Protein AF-A0A820LE24-F1 (afdb_monomer_lite)

Structure (mmCIF, N/CA/C/O backbone):
data_AF-A0A820LE24-F1
#
_entry.id   AF-A0A820LE24-F1
#
loop_
_atom_site.group_PDB
_atom_site.id
_atom_site.type_symbol
_atom_site.label_atom_id
_atom_site.label_alt_id
_atom_site.label_comp_id
_atom_site.label_asym_id
_atom_site.label_entity_id
_atom_site.label_seq_id
_atom_site.pdbx_PDB_ins_code
_atom_site.Cartn_x
_atom_site.Cartn_y
_atom_site.Cartn_z
_atom_site.occupancy
_atom_site.B_iso_or_equiv
_atom_site.auth_seq_id
_atom_site.auth_comp_id
_atom_site.auth_asym_id
_atom_site.auth_atom_id
_atom_site.pdbx_PDB_model_num
ATOM 1 N N . THR A 1 1 ? 9.029 15.676 -10.467 1.00 64.62 1 THR A N 1
ATOM 2 C CA . THR A 1 1 ? 7.647 15.300 -10.847 1.00 64.62 1 THR A CA 1
ATOM 3 C C . THR A 1 1 ? 7.214 13.978 -10.235 1.00 64.62 1 THR A C 1
ATOM 5 O O . THR A 1 1 ? 6.214 13.989 -9.538 1.00 64.62 1 THR A O 1
ATOM 8 N N . LEU A 1 2 ? 7.978 12.881 -10.378 1.00 78.38 2 LEU A N 1
ATOM 9 C CA . LEU A 1 2 ? 7.659 11.580 -9.754 1.00 78.38 2 LEU A CA 1
ATOM 10 C C . LEU A 1 2 ? 7.458 11.672 -8.231 1.00 78.38 2 LEU A C 1
ATOM 12 O O . LEU A 1 2 ? 6.391 11.332 -7.741 1.00 78.38 2 LEU A O 1
ATOM 16 N N . ALA A 1 3 ? 8.428 12.245 -7.507 1.00 81.75 3 ALA A N 1
ATOM 17 C CA . ALA A 1 3 ? 8.312 12.447 -6.061 1.00 81.75 3 ALA A CA 1
ATOM 18 C C . ALA A 1 3 ? 7.093 13.306 -5.673 1.00 81.75 3 ALA A C 1
ATOM 20 O O . ALA A 1 3 ? 6.472 13.055 -4.650 1.00 81.75 3 ALA A O 1
ATOM 21 N N . GLY A 1 4 ? 6.711 14.282 -6.505 1.00 81.56 4 GLY A N 1
ATOM 22 C CA . GLY A 1 4 ? 5.514 15.098 -6.276 1.00 81.56 4 GLY A CA 1
ATOM 23 C C . GLY A 1 4 ? 4.223 14.287 -6.402 1.00 81.56 4 GLY A C 1
ATOM 24 O O . GLY A 1 4 ? 3.366 14.373 -5.534 1.00 81.56 4 GLY A O 1
ATOM 25 N N . ILE A 1 5 ? 4.120 13.438 -7.431 1.00 84.94 5 ILE A N 1
ATOM 26 C CA . ILE A 1 5 ? 2.964 12.550 -7.637 1.00 84.94 5 ILE A CA 1
ATOM 27 C C . ILE A 1 5 ? 2.857 11.530 -6.498 1.00 84.94 5 ILE A C 1
ATOM 29 O O . ILE A 1 5 ? 1.770 11.328 -5.965 1.00 84.94 5 ILE A O 1
ATOM 33 N N . THR A 1 6 ? 3.974 10.932 -6.075 1.00 87.31 6 THR A N 1
ATOM 34 C CA . THR A 1 6 ? 3.987 9.991 -4.945 1.00 87.31 6 THR A CA 1
ATOM 35 C C . THR A 1 6 ? 3.554 10.664 -3.642 1.00 87.31 6 THR A C 1
ATOM 37 O O . THR A 1 6 ? 2.765 10.085 -2.905 1.00 87.31 6 THR A O 1
ATOM 40 N N . ASN A 1 7 ? 3.995 11.899 -3.379 1.00 86.06 7 ASN A N 1
ATOM 41 C CA . ASN A 1 7 ? 3.555 12.649 -2.198 1.00 86.06 7 ASN A CA 1
ATOM 42 C C . ASN A 1 7 ? 2.053 12.979 -2.248 1.00 86.06 7 ASN A C 1
ATOM 44 O O . ASN A 1 7 ? 1.377 12.845 -1.235 1.00 86.06 7 ASN A O 1
ATOM 48 N N . CYS A 1 8 ? 1.502 13.337 -3.413 1.00 85.81 8 CYS A N 1
ATOM 49 C CA . CYS A 1 8 ? 0.059 13.565 -3.557 1.00 85.81 8 CYS A CA 1
ATOM 50 C C . CYS A 1 8 ? -0.776 12.287 -3.394 1.00 85.81 8 CYS A C 1
ATOM 52 O O . CYS A 1 8 ? -1.884 12.343 -2.872 1.00 85.81 8 CYS A O 1
ATOM 54 N N . LEU A 1 9 ? -0.278 11.138 -3.854 1.00 85.00 9 LEU A N 1
ATOM 55 C CA . LEU A 1 9 ? -0.964 9.863 -3.643 1.00 85.00 9 LEU A CA 1
ATOM 56 C C . LEU A 1 9 ? -0.853 9.391 -2.191 1.00 85.00 9 LEU A C 1
ATOM 58 O O . LEU A 1 9 ? -1.781 8.752 -1.711 1.00 85.00 9 LEU A O 1
ATOM 62 N N . GLY A 1 10 ? 0.235 9.730 -1.494 1.00 82.94 10 GLY A N 1
ATOM 63 C CA . GLY A 1 10 ? 0.422 9.432 -0.072 1.00 82.94 10 GLY A CA 1
ATOM 64 C C . GLY A 1 10 ? -0.522 10.218 0.840 1.00 82.94 10 GLY A C 1
ATOM 65 O O . GLY A 1 10 ? -1.036 9.668 1.806 1.00 82.94 10 GLY A O 1
ATOM 66 N N . THR A 1 11 ? -0.851 11.466 0.494 1.00 87.31 11 THR A N 1
ATOM 67 C CA . THR A 1 11 ? -1.727 12.294 1.339 1.00 87.31 11 THR A CA 1
ATOM 68 C C . THR A 1 11 ? -3.195 11.854 1.347 1.00 87.31 11 THR A C 1
ATOM 70 O O . THR A 1 11 ? -3.924 12.183 2.281 1.00 87.31 11 THR A O 1
ATOM 73 N N . ILE A 1 12 ? -3.656 11.104 0.341 1.00 84.94 12 ILE A N 1
ATOM 74 C CA . ILE A 1 12 ? -5.039 10.600 0.266 1.00 84.94 12 ILE A CA 1
ATOM 75 C C . ILE A 1 12 ? -5.340 9.594 1.395 1.00 84.94 12 ILE A C 1
ATOM 77 O O . ILE A 1 12 ? -6.265 9.844 2.169 1.00 84.94 12 ILE A O 1
ATOM 81 N N . PRO A 1 13 ? -4.603 8.476 1.539 1.00 82.75 13 PRO A N 1
ATOM 82 C CA . PRO A 1 13 ? -4.808 7.550 2.647 1.00 82.75 13 PRO A CA 1
ATOM 83 C C . PRO A 1 13 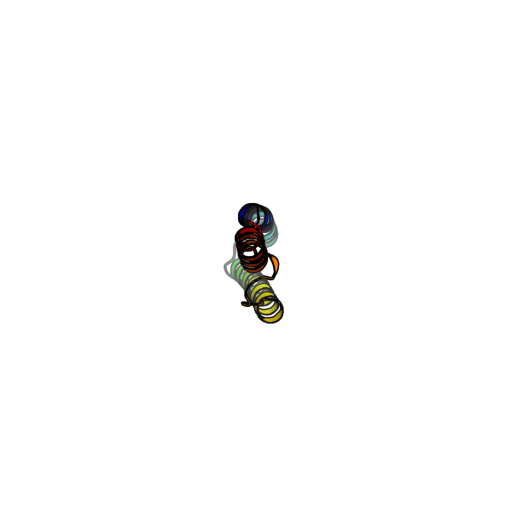? -4.516 8.194 4.006 1.00 82.75 13 PRO A C 1
ATOM 85 O O . PRO A 1 13 ? -5.231 7.885 4.957 1.00 82.75 13 PRO A O 1
ATOM 88 N N . ASP A 1 14 ? -3.576 9.143 4.096 1.00 83.00 14 ASP A N 1
ATOM 89 C CA . ASP A 1 14 ? -3.340 9.908 5.333 1.00 83.00 14 ASP A CA 1
ATOM 90 C C . ASP A 1 14 ? -4.570 10.717 5.768 1.00 83.00 14 ASP A C 1
ATOM 92 O O . ASP A 1 14 ? -4.867 10.819 6.957 1.00 83.00 14 ASP A O 1
ATOM 96 N N . PHE A 1 15 ? -5.336 11.259 4.819 1.00 88.00 15 PHE A N 1
ATOM 97 C CA . PHE A 1 15 ? -6.590 11.947 5.124 1.00 88.00 15 PHE A CA 1
ATOM 98 C C . PHE A 1 15 ? -7.733 10.975 5.459 1.00 88.00 15 PHE A C 1
ATOM 100 O O . PHE A 1 15 ? -8.569 11.253 6.321 1.00 88.00 15 PHE A O 1
ATOM 107 N N . VAL A 1 16 ? -7.779 9.822 4.787 1.00 87.25 16 VAL A N 1
ATOM 108 C CA . VAL A 1 16 ? -8.836 8.813 4.966 1.00 87.25 16 VAL A CA 1
ATOM 109 C C . VAL A 1 16 ? -8.648 8.007 6.259 1.00 87.25 16 VAL A C 1
ATOM 111 O O . VAL A 1 16 ? -9.636 7.593 6.868 1.00 87.25 16 VAL A O 1
ATOM 114 N N . GLY A 1 17 ? -7.413 7.826 6.729 1.00 85.38 17 GLY A N 1
ATOM 115 C CA . GLY A 1 17 ? -7.087 7.063 7.938 1.00 85.38 17 GLY A CA 1
ATOM 116 C C . GLY A 1 17 ? -7.863 7.520 9.182 1.00 85.38 17 GLY A C 1
ATOM 117 O O . GLY A 1 17 ? -8.597 6.713 9.758 1.00 85.38 17 GLY A O 1
ATOM 118 N N . PRO A 1 18 ? -7.799 8.807 9.575 1.00 86.00 18 PRO A N 1
ATOM 119 C CA . PRO A 1 18 ? -8.557 9.337 10.709 1.00 86.00 18 PRO A CA 1
ATOM 120 C C . PRO A 1 18 ? -10.075 9.174 10.565 1.00 86.00 18 PRO A C 1
ATOM 122 O O . PRO A 1 18 ? -10.761 8.944 11.559 1.00 86.00 18 PRO A O 1
ATOM 125 N N . TYR A 1 19 ? -10.605 9.248 9.339 1.00 86.75 19 TYR A N 1
ATOM 126 C CA . TYR A 1 19 ? -12.030 9.035 9.078 1.00 86.75 19 TYR A CA 1
ATOM 127 C C . TYR A 1 19 ? -12.447 7.583 9.348 1.00 86.75 19 TYR A C 1
ATOM 129 O O . TYR A 1 19 ? -13.442 7.342 10.033 1.00 86.75 19 TYR A O 1
ATOM 137 N N . VAL A 1 20 ? -11.662 6.613 8.873 1.00 83.81 20 VAL A N 1
ATOM 138 C CA . VAL A 1 20 ? -11.914 5.180 9.103 1.00 83.81 20 VAL A CA 1
ATOM 139 C C . VAL A 1 20 ? -11.765 4.823 10.585 1.00 83.81 20 VAL A C 1
ATOM 141 O O . VAL A 1 20 ? -12.629 4.149 11.146 1.00 83.81 20 VAL A O 1
ATOM 144 N N . VAL A 1 21 ? -10.721 5.326 11.250 1.00 85.94 21 VAL A N 1
ATOM 145 C CA . VAL A 1 21 ? -10.518 5.143 12.699 1.00 85.94 21 VAL A CA 1
ATOM 146 C C . VAL A 1 21 ? -11.680 5.744 13.491 1.00 85.94 21 VAL A C 1
ATOM 148 O O . VAL A 1 21 ? -12.201 5.106 14.408 1.00 85.94 21 VAL A O 1
ATOM 151 N N . GLY A 1 22 ? -12.122 6.946 13.117 1.00 83.75 22 GLY A N 1
ATOM 152 C CA . GLY A 1 22 ? -13.276 7.608 13.716 1.00 83.75 22 GLY A CA 1
ATOM 153 C C . GLY A 1 22 ? -14.554 6.791 13.555 1.00 83.75 22 GLY A C 1
ATOM 154 O O . GLY A 1 22 ? -15.261 6.584 14.534 1.00 83.75 22 GLY A O 1
ATOM 155 N N . ALA A 1 23 ? -14.818 6.253 12.363 1.00 82.31 23 ALA A N 1
ATOM 156 C CA . ALA A 1 23 ? -15.989 5.416 12.106 1.00 82.31 23 ALA A CA 1
ATOM 157 C C . ALA A 1 23 ? -16.001 4.119 12.937 1.00 82.31 23 ALA A C 1
ATOM 159 O O . ALA A 1 23 ? -17.059 3.716 13.415 1.00 82.31 23 ALA A O 1
ATOM 160 N N . ILE A 1 24 ? -14.841 3.483 13.135 1.00 78.75 24 ILE A N 1
ATOM 161 C CA . ILE A 1 24 ? -14.730 2.207 13.864 1.00 78.75 24 ILE A CA 1
ATOM 162 C C . ILE A 1 24 ? -14.762 2.414 15.384 1.00 78.75 24 ILE A C 1
ATOM 164 O O . ILE A 1 24 ? -15.320 1.592 16.109 1.00 78.75 24 ILE A O 1
ATOM 168 N N . THR A 1 25 ? -14.188 3.512 15.882 1.00 78.38 25 THR A N 1
ATOM 169 C CA . THR A 1 25 ? -14.094 3.777 17.328 1.00 78.38 25 THR A CA 1
ATOM 170 C C . THR A 1 25 ? -15.245 4.615 17.886 1.00 78.38 25 THR A C 1
ATOM 172 O O . THR A 1 25 ? -15.332 4.774 19.107 1.00 78.38 25 THR A O 1
ATOM 175 N N . ASN A 1 26 ? -16.147 5.140 17.046 1.00 70.56 26 ASN A N 1
ATOM 176 C CA . ASN A 1 26 ? -17.262 5.969 17.506 1.00 70.56 26 ASN A CA 1
ATOM 177 C C . ASN A 1 26 ? -18.153 5.174 18.481 1.00 70.56 26 ASN A C 1
ATOM 179 O O . ASN A 1 26 ? -18.770 4.186 18.096 1.00 70.56 26 ASN A O 1
ATOM 183 N N . ASN A 1 27 ? -18.225 5.612 19.743 1.00 66.19 27 ASN A N 1
ATOM 184 C CA . ASN A 1 27 ? -18.891 4.935 20.873 1.00 66.19 27 ASN A CA 1
ATOM 185 C C . ASN A 1 27 ? -18.289 3.592 21.356 1.00 66.19 27 ASN A C 1
ATOM 187 O O . ASN A 1 27 ? -18.828 3.016 22.299 1.00 66.19 27 ASN A O 1
ATOM 191 N N . ASN A 1 28 ? -17.174 3.103 20.798 1.00 67.06 28 ASN A N 1
ATOM 192 C CA . ASN A 1 28 ? -16.553 1.837 21.222 1.0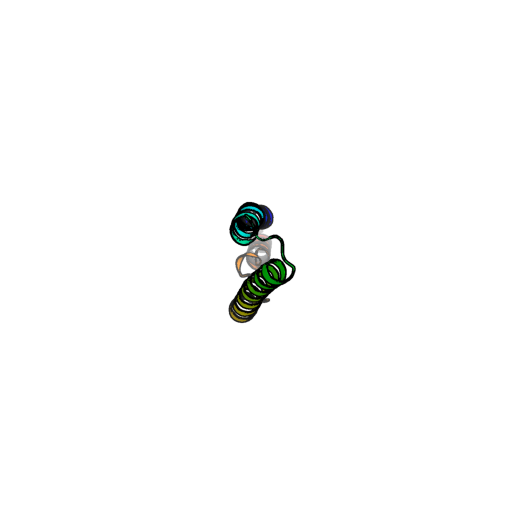0 67.06 28 ASN A CA 1
ATOM 193 C C . ASN A 1 28 ? -15.015 1.895 21.166 1.00 67.06 28 ASN A C 1
ATOM 195 O O . ASN A 1 28 ? -14.376 1.296 20.304 1.00 67.06 28 ASN A O 1
ATOM 199 N N . GLN A 1 29 ? -14.399 2.619 22.105 1.00 73.25 29 GLN A N 1
ATOM 200 C CA . GLN A 1 29 ? -12.936 2.741 22.224 1.00 73.25 29 GLN A CA 1
ATOM 201 C C . GLN A 1 29 ? -12.315 1.564 22.993 1.00 73.25 29 GLN A C 1
ATOM 203 O O . GLN A 1 29 ? -11.575 1.743 23.959 1.00 73.25 29 GLN A O 1
ATOM 208 N N . THR A 1 30 ? -12.656 0.342 22.599 1.00 82.94 30 THR A N 1
ATOM 209 C CA . THR A 1 30 ? -12.155 -0.888 23.224 1.00 82.94 30 THR A CA 1
ATOM 210 C C . THR A 1 30 ? -10.905 -1.405 22.513 1.00 82.94 30 THR A C 1
ATOM 212 O O . THR A 1 30 ? -10.671 -1.115 21.340 1.00 82.94 30 THR A O 1
ATOM 215 N N . ILE A 1 31 ? -10.089 -2.202 23.215 1.00 81.19 31 ILE A N 1
ATOM 216 C CA . ILE A 1 31 ? -8.891 -2.851 22.643 1.00 81.19 31 ILE A CA 1
ATOM 217 C C . ILE A 1 31 ? -9.252 -3.702 21.413 1.00 81.19 31 ILE A C 1
ATOM 219 O O . ILE A 1 31 ? -8.484 -3.765 20.457 1.00 81.19 31 ILE A O 1
ATOM 223 N N . GLU A 1 32 ? -10.441 -4.306 21.406 1.00 81.75 32 GLU A N 1
ATOM 224 C CA . GLU A 1 32 ? -10.939 -5.117 20.292 1.00 81.75 32 GLU A CA 1
ATOM 225 C C . GLU A 1 32 ? -11.178 -4.284 19.018 1.00 81.75 32 GLU A C 1
ATOM 227 O O . GLU A 1 32 ? -10.766 -4.692 17.931 1.00 81.75 32 GLU A O 1
ATOM 232 N N . ALA A 1 33 ? -11.737 -3.073 19.143 1.00 81.69 33 ALA A N 1
ATOM 233 C CA . ALA A 1 33 ? -11.923 -2.154 18.016 1.00 81.69 33 ALA A CA 1
ATOM 234 C C . ALA A 1 33 ? -10.583 -1.701 17.406 1.00 81.69 33 ALA A C 1
ATOM 236 O O . ALA A 1 33 ? -10.444 -1.622 16.185 1.00 81.69 33 ALA A O 1
ATOM 237 N N . TRP A 1 34 ? -9.565 -1.469 18.240 1.00 85.81 34 TRP A N 1
ATOM 238 C CA . TRP A 1 34 ? -8.208 -1.169 17.771 1.00 85.81 34 TRP A CA 1
ATOM 239 C C . TRP A 1 34 ? -7.549 -2.363 17.076 1.00 85.81 34 TRP A C 1
ATOM 241 O O . TRP A 1 34 ? -6.883 -2.181 16.057 1.00 85.81 34 TRP A O 1
ATOM 251 N N . GLY A 1 35 ? -7.778 -3.585 17.565 1.00 87.00 35 GLY A N 1
ATOM 252 C CA . GLY A 1 35 ? -7.324 -4.809 16.902 1.00 87.00 35 GLY A CA 1
ATOM 253 C C . GLY A 1 35 ? -7.880 -4.950 15.482 1.00 87.00 35 GLY A C 1
ATOM 254 O O . GLY A 1 35 ? -7.137 -5.294 14.562 1.00 87.00 35 GLY A O 1
ATOM 255 N N . LEU A 1 36 ? -9.154 -4.600 15.278 1.00 85.69 36 LEU A N 1
ATOM 256 C CA . LEU A 1 36 ? -9.771 -4.581 13.949 1.00 85.69 36 LEU A CA 1
ATOM 257 C C . LEU A 1 36 ? -9.097 -3.561 13.017 1.00 85.69 36 LEU A C 1
ATOM 259 O O . LEU A 1 36 ? -8.817 -3.888 11.865 1.00 85.69 36 LEU A O 1
ATOM 263 N N . ILE A 1 37 ? -8.794 -2.356 13.512 1.00 88.06 37 ILE A N 1
ATOM 264 C CA . ILE A 1 37 ? -8.098 -1.311 12.741 1.00 88.06 37 ILE A CA 1
ATOM 265 C C . ILE A 1 37 ? -6.722 -1.804 12.295 1.00 88.06 37 ILE A C 1
ATOM 267 O O . ILE A 1 37 ? -6.405 -1.737 11.109 1.00 88.06 37 ILE A O 1
ATOM 271 N N . PHE A 1 38 ? -5.922 -2.345 13.217 1.00 87.62 38 PHE A N 1
ATOM 272 C CA . PHE A 1 38 ? -4.596 -2.868 12.880 1.00 87.62 38 PHE A CA 1
ATOM 273 C C . PHE A 1 38 ? -4.663 -4.031 11.894 1.00 87.62 38 PHE A C 1
ATOM 275 O O . PHE A 1 38 ? -3.834 -4.107 10.989 1.00 87.62 38 PHE A O 1
ATOM 282 N N . ASN A 1 39 ? -5.664 -4.905 12.022 1.00 89.81 39 ASN A N 1
ATOM 283 C CA . ASN A 1 39 ? -5.866 -5.995 11.078 1.00 89.81 39 ASN A CA 1
ATOM 284 C C . ASN A 1 39 ? -6.205 -5.475 9.668 1.00 89.81 39 ASN A C 1
ATOM 286 O O . ASN A 1 39 ? -5.653 -5.968 8.688 1.00 89.81 39 ASN A O 1
ATOM 290 N N . ILE A 1 40 ? -7.055 -4.447 9.554 1.00 89.88 40 ILE A N 1
ATOM 291 C CA . ILE A 1 40 ? -7.373 -3.808 8.266 1.00 89.88 40 ILE A CA 1
ATOM 292 C C . ILE A 1 40 ? -6.124 -3.155 7.660 1.00 89.88 40 ILE A C 1
ATOM 294 O O . ILE A 1 40 ? -5.840 -3.383 6.483 1.00 89.88 40 ILE A O 1
ATOM 298 N N . SER A 1 41 ? -5.354 -2.396 8.447 1.00 90.44 41 SER A N 1
ATOM 299 C CA . SER A 1 41 ? -4.103 -1.784 7.978 1.00 90.44 41 SER A CA 1
ATOM 300 C C . SER A 1 41 ? -3.109 -2.838 7.485 1.00 90.44 41 SER A C 1
ATOM 302 O O . SER A 1 41 ? -2.580 -2.708 6.385 1.00 90.44 41 SER A O 1
ATOM 304 N N . ALA A 1 42 ? -2.937 -3.934 8.233 1.00 92.44 42 ALA A N 1
ATOM 305 C CA . ALA A 1 42 ? -2.067 -5.038 7.836 1.00 92.44 42 ALA A CA 1
ATOM 306 C C . ALA A 1 42 ? -2.508 -5.688 6.513 1.00 92.44 42 ALA A C 1
ATOM 308 O O . ALA A 1 42 ? -1.664 -6.020 5.681 1.00 92.44 42 ALA A O 1
ATOM 309 N N . CYS A 1 43 ? -3.817 -5.844 6.278 1.00 93.06 43 CYS A N 1
ATOM 310 C CA . CYS A 1 43 ? -4.331 -6.343 5.001 1.00 93.06 43 CYS A CA 1
ATOM 311 C C . CYS A 1 43 ? -4.031 -5.389 3.833 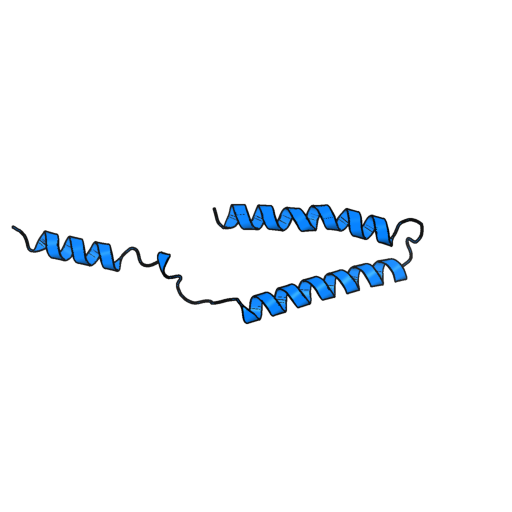1.00 93.06 43 CYS A C 1
ATOM 313 O O . CYS A 1 43 ? -3.669 -5.854 2.750 1.00 93.06 43 CYS A O 1
ATOM 315 N N . ILE A 1 44 ? -4.172 -4.075 4.039 1.00 90.94 44 ILE A N 1
ATOM 316 C CA . ILE A 1 44 ? -3.886 -3.057 3.016 1.00 90.94 44 ILE A CA 1
ATOM 317 C C . ILE A 1 44 ? -2.392 -3.048 2.674 1.00 90.94 44 ILE A C 1
ATOM 319 O O . ILE A 1 44 ? -2.037 -3.102 1.494 1.00 90.94 44 ILE A O 1
ATOM 323 N N . ASP A 1 45 ? -1.524 -3.055 3.687 1.00 91.19 45 ASP A N 1
ATOM 324 C CA . ASP A 1 45 ? -0.071 -3.091 3.500 1.00 91.19 45 ASP A CA 1
ATOM 325 C C . ASP A 1 45 ? 0.378 -4.382 2.808 1.00 91.19 45 ASP A C 1
ATOM 327 O O . ASP A 1 45 ? 1.180 -4.344 1.873 1.00 91.19 45 ASP A O 1
ATOM 331 N N . ALA A 1 46 ? -0.179 -5.531 3.202 1.00 94.88 46 ALA A N 1
ATOM 332 C CA . ALA A 1 46 ? 0.113 -6.808 2.558 1.00 94.88 46 ALA A CA 1
ATOM 333 C C . ALA A 1 46 ? -0.316 -6.811 1.082 1.00 94.88 46 ALA A C 1
ATOM 335 O O . ALA A 1 46 ? 0.445 -7.257 0.222 1.00 94.88 46 ALA A O 1
ATOM 336 N N . PHE A 1 47 ? -1.500 -6.277 0.764 1.00 95.06 47 PHE A N 1
ATOM 337 C CA . PHE A 1 47 ? -1.959 -6.151 -0.619 1.00 95.06 47 PHE A CA 1
ATOM 338 C C . PHE A 1 47 ? -1.046 -5.231 -1.440 1.00 95.06 47 PHE A C 1
ATOM 340 O O . PHE A 1 47 ? -0.643 -5.596 -2.547 1.00 95.06 47 PHE A O 1
ATOM 347 N N . GLY A 1 48 ? -0.671 -4.074 -0.888 1.00 92.25 48 GLY A N 1
ATOM 348 C CA . GLY A 1 48 ? 0.268 -3.149 -1.523 1.00 92.25 48 GLY A CA 1
ATOM 349 C C . GLY A 1 48 ? 1.636 -3.788 -1.766 1.00 92.25 48 GLY A C 1
ATOM 350 O O . GLY A 1 48 ? 2.195 -3.650 -2.854 1.00 92.25 48 GLY A O 1
ATOM 351 N N . CYS A 1 49 ? 2.137 -4.554 -0.795 1.00 93.56 49 CYS A N 1
ATOM 352 C CA . CYS A 1 49 ? 3.384 -5.303 -0.909 1.00 93.56 49 CYS A CA 1
ATOM 353 C C . CYS A 1 49 ? 3.316 -6.345 -2.033 1.00 93.56 49 CYS A C 1
ATOM 355 O O . CYS A 1 49 ? 4.192 -6.370 -2.894 1.00 93.56 49 CYS A O 1
ATOM 357 N N . VAL A 1 50 ? 2.252 -7.150 -2.091 1.00 96.00 50 VAL A N 1
ATOM 358 C CA . VAL A 1 50 ? 2.067 -8.158 -3.148 1.00 96.00 50 VAL A CA 1
ATOM 359 C C . VAL A 1 50 ? 1.961 -7.502 -4.524 1.00 96.00 50 VAL A C 1
ATOM 361 O O . VAL A 1 50 ? 2.635 -7.930 -5.462 1.00 96.00 50 VAL A O 1
ATOM 364 N N . ALA A 1 51 ? 1.162 -6.441 -4.650 1.00 93.94 51 ALA A N 1
ATOM 365 C CA . ALA A 1 51 ? 1.034 -5.694 -5.897 1.00 93.94 51 ALA A CA 1
ATOM 366 C C . ALA A 1 51 ? 2.384 -5.112 -6.340 1.00 93.94 51 ALA A C 1
ATOM 368 O O . ALA A 1 51 ? 2.751 -5.232 -7.509 1.00 93.94 51 ALA A O 1
ATOM 369 N N . TYR A 1 52 ? 3.153 -4.546 -5.407 1.00 91.00 52 TYR A N 1
ATOM 370 C CA . TYR A 1 52 ? 4.503 -4.062 -5.674 1.00 91.00 52 TYR A CA 1
ATOM 371 C C . TYR A 1 52 ? 5.424 -5.197 -6.126 1.00 91.00 52 TYR A C 1
ATOM 373 O O . TYR A 1 52 ? 6.068 -5.066 -7.158 1.00 91.00 52 TYR A O 1
ATOM 381 N N . CYS A 1 53 ? 5.448 -6.338 -5.437 1.00 93.19 53 CYS A N 1
ATOM 382 C CA . CYS A 1 53 ? 6.289 -7.474 -5.817 1.00 93.19 53 CYS A CA 1
ATOM 383 C C . CYS A 1 53 ? 5.984 -8.011 -7.224 1.00 93.19 53 CYS A C 1
ATOM 385 O O . CYS A 1 53 ? 6.905 -8.442 -7.912 1.00 93.19 53 CYS A O 1
ATOM 387 N N . ILE A 1 54 ? 4.718 -7.989 -7.654 1.00 93.50 54 ILE A N 1
ATOM 388 C CA . ILE A 1 54 ? 4.315 -8.463 -8.988 1.00 93.50 54 ILE A CA 1
ATOM 389 C C . ILE A 1 54 ? 4.652 -7.433 -10.075 1.00 93.50 54 ILE A C 1
ATOM 391 O O . ILE A 1 54 ? 5.066 -7.806 -11.171 1.00 93.50 54 ILE A O 1
ATOM 395 N N . LEU A 1 55 ? 4.435 -6.146 -9.798 1.00 89.25 55 LEU A N 1
ATOM 396 C CA . LEU A 1 55 ? 4.495 -5.081 -10.805 1.00 89.25 55 LEU A CA 1
ATOM 397 C C . LEU A 1 55 ? 5.847 -4.360 -10.859 1.00 89.25 55 LEU A C 1
ATOM 399 O O . LEU A 1 55 ? 6.133 -3.664 -11.835 1.00 89.25 55 LEU A O 1
ATOM 403 N N . PHE A 1 56 ? 6.674 -4.481 -9.822 1.00 88.19 56 PHE A N 1
ATOM 404 C CA . PHE A 1 56 ? 7.958 -3.801 -9.751 1.00 88.19 56 PHE A CA 1
ATOM 405 C C . PHE A 1 56 ? 8.957 -4.402 -10.741 1.00 88.19 56 PHE A C 1
ATOM 407 O O . PHE A 1 56 ? 9.202 -5.606 -10.772 1.00 88.19 56 PHE A O 1
ATOM 414 N N . ASN A 1 57 ? 9.589 -3.530 -11.524 1.00 83.44 57 ASN A N 1
ATOM 415 C CA . ASN A 1 57 ? 10.681 -3.887 -12.414 1.00 83.44 57 ASN A CA 1
ATOM 416 C C . ASN A 1 57 ? 11.893 -3.008 -12.088 1.00 83.44 57 ASN A C 1
ATOM 418 O O . ASN A 1 57 ? 11.846 -1.790 -12.256 1.00 83.44 57 ASN A O 1
ATOM 422 N N . GLY A 1 58 ? 12.971 -3.635 -11.612 1.00 83.81 58 GLY A N 1
ATOM 423 C CA . GLY A 1 58 ? 14.214 -2.960 -11.220 1.00 83.81 58 GLY A CA 1
ATOM 424 C C . GLY A 1 58 ? 15.175 -2.655 -12.374 1.00 83.81 58 GLY A C 1
ATOM 425 O O . GLY A 1 58 ? 16.303 -2.239 -12.121 1.00 83.81 58 GLY A O 1
ATOM 426 N N . GLY A 1 59 ? 14.778 -2.89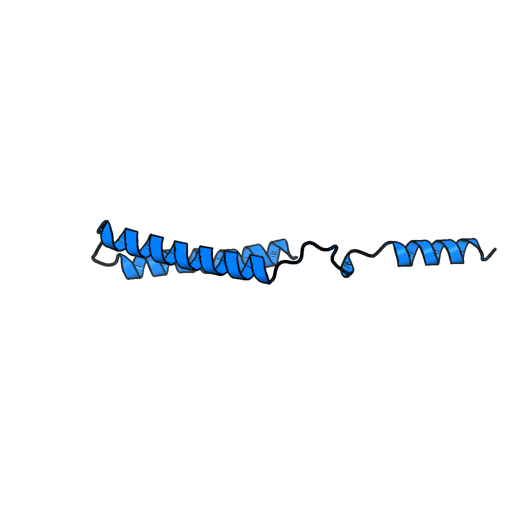8 -13.626 1.00 87.19 59 GLY A N 1
ATOM 427 C CA . GLY A 1 59 ? 15.595 -2.593 -14.797 1.00 87.19 59 GLY A CA 1
ATOM 428 C C . GLY A 1 59 ? 15.778 -1.091 -15.020 1.00 87.19 59 GLY A C 1
ATOM 429 O O . GLY A 1 59 ? 14.938 -0.272 -14.630 1.00 87.19 59 GLY A O 1
ATOM 430 N N . GLU A 1 60 ? 16.876 -0.731 -15.694 1.00 81.12 60 GLU A N 1
ATOM 431 C CA . GLU A 1 60 ? 17.088 0.635 -16.166 1.00 81.12 60 GLU A CA 1
ATOM 432 C C . GLU A 1 60 ? 15.920 1.045 -17.064 1.00 81.12 60 GLU A C 1
ATOM 434 O O . GLU A 1 60 ? 15.5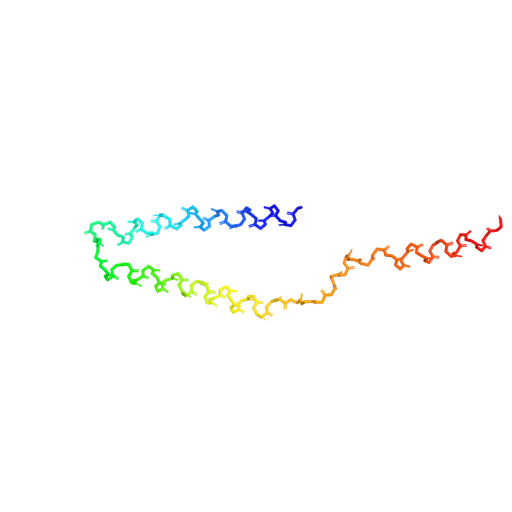98 0.386 -18.056 1.00 81.12 60 GLU A O 1
ATOM 439 N N . GLN A 1 61 ? 15.267 2.139 -16.691 1.00 82.00 61 GLN A N 1
ATOM 440 C CA . GLN A 1 61 ? 14.082 2.580 -17.391 1.00 82.00 61 GLN A CA 1
ATOM 441 C C . GLN A 1 61 ? 14.456 3.151 -18.772 1.00 82.00 61 GLN A C 1
ATOM 443 O O . GLN A 1 61 ? 15.426 3.905 -18.866 1.00 82.00 61 GLN A O 1
ATOM 448 N N . PRO A 1 62 ? 13.709 2.852 -19.855 1.00 75.06 62 PRO A N 1
ATOM 449 C CA . PRO A 1 62 ? 14.122 3.170 -21.230 1.00 75.06 62 PRO A CA 1
ATOM 450 C C . PRO A 1 62 ? 14.388 4.657 -21.497 1.00 75.06 62 PRO A C 1
ATOM 452 O O . PRO A 1 62 ? 15.207 5.002 -22.345 1.00 75.06 62 PRO A O 1
ATOM 455 N N . TRP A 1 63 ? 13.724 5.543 -20.753 1.00 76.75 63 TRP A N 1
ATOM 456 C CA . TRP A 1 63 ? 13.912 6.991 -20.849 1.00 76.75 63 TRP A CA 1
ATOM 457 C C . TRP A 1 63 ? 15.239 7.487 -20.249 1.00 76.75 63 TRP A C 1
ATOM 459 O O . TRP A 1 63 ? 15.589 8.647 -20.447 1.00 76.75 63 TRP A O 1
ATOM 469 N N . ASN A 1 64 ? 15.979 6.639 -19.525 1.00 76.44 64 ASN A N 1
ATOM 470 C CA . ASN A 1 64 ? 17.282 6.967 -18.939 1.00 76.44 64 ASN A CA 1
ATOM 471 C C . ASN A 1 64 ? 18.436 6.913 -19.963 1.00 76.44 64 ASN A C 1
ATOM 473 O O . ASN A 1 64 ? 19.530 7.406 -19.699 1.00 76.44 64 ASN A O 1
ATOM 477 N N . ARG A 1 65 ? 18.206 6.363 -21.165 1.00 75.12 65 ARG A N 1
ATOM 478 C CA . ARG A 1 65 ? 19.219 6.265 -22.227 1.00 75.12 65 ARG A CA 1
ATOM 479 C C . ARG A 1 65 ? 19.296 7.549 -23.054 1.00 75.12 65 ARG A C 1
ATOM 481 O O . ARG A 1 65 ? 18.866 7.592 -24.202 1.00 75.12 65 ARG A O 1
ATOM 488 N N . THR A 1 66 ? 19.863 8.610 -22.489 1.00 68.75 66 THR A N 1
ATOM 489 C CA . THR A 1 66 ? 20.094 9.877 -23.216 1.00 68.75 66 THR A CA 1
ATOM 490 C C . THR A 1 66 ? 21.458 9.949 -23.917 1.00 68.75 66 THR A C 1
ATOM 492 O O . THR A 1 66 ? 21.678 10.823 -24.753 1.00 68.75 66 THR A O 1
ATOM 495 N N . THR A 1 67 ? 22.389 9.044 -23.599 1.00 62.16 67 THR A N 1
ATOM 496 C CA . THR A 1 67 ? 23.821 9.214 -23.922 1.00 62.16 67 THR A CA 1
ATOM 497 C C . THR A 1 67 ? 24.264 8.525 -25.216 1.00 62.16 67 THR A C 1
ATOM 499 O O . THR A 1 67 ? 25.082 9.083 -25.945 1.00 62.16 67 THR A O 1
ATOM 502 N N . GLU A 1 68 ? 23.680 7.381 -25.585 1.00 63.06 68 GLU A N 1
ATOM 503 C CA . GLU A 1 68 ? 24.067 6.664 -26.816 1.00 63.06 68 GLU A CA 1
ATOM 504 C C . GLU A 1 68 ? 23.672 7.422 -28.097 1.00 63.06 68 GLU A C 1
ATOM 506 O O . GLU A 1 68 ? 24.365 7.352 -29.113 1.00 63.06 68 GLU A O 1
ATOM 511 N N . ALA A 1 69 ? 22.586 8.201 -28.045 1.00 62.56 69 ALA A N 1
ATOM 512 C CA . ALA A 1 69 ? 22.155 9.066 -29.142 1.00 62.56 69 ALA A CA 1
ATOM 513 C C . ALA A 1 69 ? 23.044 10.312 -29.294 1.00 62.56 69 ALA A C 1
ATOM 515 O O . ALA A 1 69 ? 23.273 10.768 -30.411 1.00 62.56 69 ALA A O 1
ATOM 516 N N . ARG A 1 70 ? 23.583 10.850 -28.190 1.00 65.19 70 ARG A N 1
ATOM 517 C CA . ARG A 1 70 ? 24.439 12.043 -28.228 1.00 65.19 70 ARG A CA 1
ATOM 518 C C . ARG A 1 70 ? 25.870 11.715 -28.656 1.00 65.19 70 ARG A C 1
ATOM 520 O O . ARG A 1 70 ? 26.387 12.367 -29.552 1.00 65.19 70 ARG A O 1
ATOM 527 N N . GLN A 1 71 ? 26.457 10.638 -28.127 1.00 66.94 71 GLN A N 1
ATOM 528 C CA . GLN A 1 71 ? 27.802 10.191 -28.517 1.00 66.94 71 GLN A CA 1
ATOM 529 C C . GLN A 1 71 ? 27.894 9.797 -29.994 1.00 66.94 71 GLN A C 1
ATOM 531 O O . GLN A 1 71 ? 28.886 10.107 -30.646 1.00 66.94 71 GLN A O 1
ATOM 536 N N . ARG A 1 72 ? 26.858 9.160 -30.551 1.00 71.56 72 ARG A N 1
ATOM 537 C CA . ARG A 1 72 ? 26.796 8.851 -31.986 1.00 71.56 72 ARG A CA 1
ATOM 538 C C . ARG A 1 72 ? 26.788 10.123 -32.840 1.00 71.56 72 ARG A C 1
ATOM 540 O O . ARG A 1 72 ? 27.505 10.179 -33.832 1.00 71.56 72 ARG A O 1
ATOM 547 N N . ASN A 1 73 ? 26.019 11.135 -32.442 1.00 71.50 73 ASN A N 1
ATOM 548 C CA . ASN A 1 73 ? 25.910 12.392 -33.184 1.00 71.50 73 ASN A CA 1
ATOM 549 C C . ASN A 1 73 ? 27.200 13.217 -33.112 1.00 71.50 73 ASN A C 1
ATOM 551 O O . ASN A 1 73 ? 27.624 13.751 -34.130 1.00 71.50 73 ASN A O 1
ATOM 555 N N . ASP A 1 74 ? 27.865 13.248 -31.956 1.00 73.81 74 ASP A N 1
ATOM 556 C CA . ASP A 1 74 ? 29.153 13.929 -31.787 1.00 73.81 74 ASP A CA 1
ATOM 557 C C . ASP A 1 74 ? 30.282 13.200 -32.5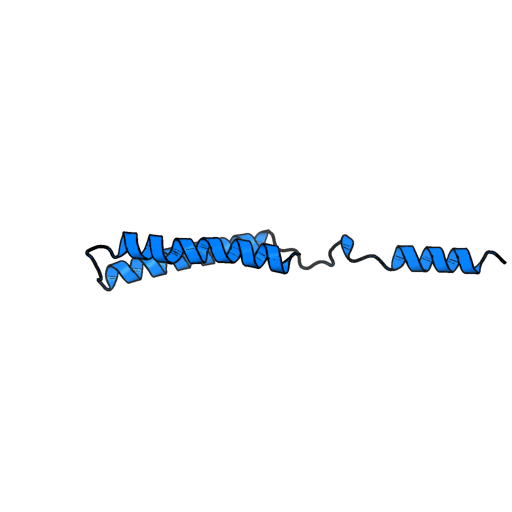46 1.00 73.81 74 ASP A C 1
ATOM 559 O O . ASP A 1 74 ? 31.164 13.837 -33.116 1.00 73.81 74 ASP A O 1
ATOM 563 N N . SER A 1 75 ? 30.222 11.863 -32.629 1.00 71.69 75 SER A N 1
ATOM 564 C CA . SER A 1 75 ? 31.158 11.059 -33.436 1.00 71.69 75 SER A CA 1
ATOM 565 C C . SER A 1 75 ? 30.987 11.301 -34.936 1.00 71.69 75 SER A C 1
ATOM 567 O O . SER A 1 75 ? 31.969 11.323 -35.663 1.00 71.69 75 SER A O 1
ATOM 569 N N . ILE A 1 76 ? 29.749 11.478 -35.406 1.00 70.19 76 ILE A N 1
ATOM 570 C CA . ILE A 1 76 ? 29.443 11.800 -36.807 1.00 70.19 76 ILE A CA 1
ATOM 571 C C . ILE A 1 76 ? 29.839 13.250 -37.121 1.00 70.19 76 ILE A C 1
ATOM 573 O O . ILE A 1 76 ? 30.404 13.506 -38.178 1.00 70.19 76 ILE A O 1
ATOM 577 N N . ALA A 1 77 ? 29.610 14.180 -36.190 1.00 80.12 77 ALA A N 1
ATOM 578 C CA . ALA A 1 77 ? 30.004 15.580 -36.329 1.00 80.12 77 ALA A CA 1
ATOM 579 C C . ALA A 1 77 ? 31.530 15.786 -36.308 1.00 80.12 77 ALA A C 1
ATOM 581 O O . ALA A 1 77 ? 32.019 16.724 -36.919 1.00 80.12 77 ALA A O 1
ATOM 582 N N . ALA A 1 78 ? 32.291 14.911 -35.644 1.00 76.81 78 ALA A N 1
ATOM 583 C CA . ALA A 1 78 ? 33.757 14.939 -35.647 1.00 76.81 78 ALA A CA 1
ATOM 584 C C . ALA A 1 78 ? 34.395 14.340 -36.920 1.00 76.81 78 ALA A C 1
ATOM 586 O O . ALA A 1 78 ? 35.614 14.402 -37.076 1.00 76.81 78 ALA A O 1
ATOM 587 N N . ILE A 1 79 ? 33.595 13.717 -37.793 1.00 75.56 79 ILE A N 1
ATOM 588 C CA . ILE A 1 79 ? 34.038 13.123 -39.066 1.00 75.56 79 ILE A CA 1
ATOM 589 C C . ILE A 1 79 ? 33.796 14.086 -40.249 1.00 75.56 79 ILE A C 1
ATOM 591 O O . ILE A 1 79 ? 34.390 13.891 -41.309 1.00 75.56 79 ILE A O 1
ATOM 595 N N . ASP A 1 80 ? 32.979 15.132 -40.074 1.00 68.19 80 ASP A N 1
ATOM 596 C CA . ASP A 1 80 ? 32.793 16.211 -41.058 1.00 68.19 80 ASP A CA 1
ATOM 597 C C . ASP A 1 80 ? 33.838 17.328 -40.795 1.00 68.19 80 ASP A C 1
ATOM 599 O O . ASP A 1 80 ? 33.908 17.805 -39.658 1.00 68.19 80 ASP A O 1
ATOM 603 N N . PRO A 1 81 ? 34.714 17.680 -41.763 1.00 67.12 81 PRO A N 1
ATOM 604 C CA . PRO A 1 81 ? 35.820 18.629 -41.574 1.00 67.12 81 PRO A CA 1
ATOM 605 C C . PRO A 1 81 ? 35.409 20.103 -41.431 1.00 67.12 81 PRO A C 1
ATOM 607 O O . PRO A 1 81 ? 34.409 20.529 -42.051 1.00 67.12 81 PRO A O 1
#

Sequence (81 aa):
TLAGITNCLGTIPDFVGPYVVGAITNNNQTIEAWGLIFNISACIDAFGCVAYCILFNGGEQPWNRTTEARQRNDSIAAIDP

Secondary structure (DSSP, 8-state):
-HHHHHHHHHHHHHHHHHHHHHHHHTT---HHHHHHHHHHHHHHHHHHHHHHHHH---SPPGGG--HHHHHHHHHHHTT--

Radius of gyration: 24.32 Å; chains: 1; bounding box: 55×27×65 Å

Organism: NCBI:txid392030

InterPro domains:
  IPR050382 Major Facilitator Superfamily Sodium/Anion Cotransporter [PTHR11662] (1-69)

Foldseek 3Di:
DVVVVVVVVVVVVVVCLVVVLCVQPVVNVDPVSVVVSVVVVVVVVVVVVVVCVVPDDPDDDPVVPPPVVVVVVVVVVVVPD

pLDDT: mean 81.68, std 8.85, range [62.16, 96.0]